Protein AF-A0A1F6F1V3-F1 (afdb_monomer)

Organism: NCBI:txid1798522

pLDDT: mean 90.87, std 5.67, range [63.31, 96.56]

Structure (mmCIF, N/CA/C/O backbone):
data_AF-A0A1F6F1V3-F1
#
_entry.id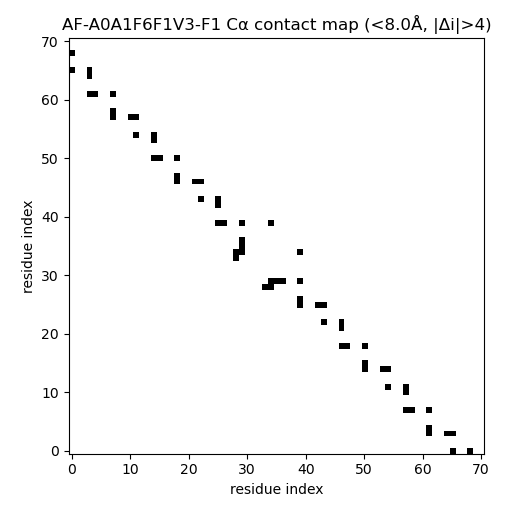   AF-A0A1F6F1V3-F1
#
loop_
_atom_site.group_PDB
_atom_site.id
_atom_site.type_symbol
_atom_site.label_atom_id
_atom_site.label_alt_id
_atom_site.label_comp_id
_atom_site.label_asym_id
_atom_site.label_entity_id
_atom_site.label_seq_id
_atom_site.pdbx_PDB_ins_code
_atom_site.Cartn_x
_atom_site.Cartn_y
_atom_site.Cartn_z
_atom_site.occupancy
_atom_site.B_iso_or_equiv
_atom_site.auth_seq_id
_atom_site.auth_comp_id
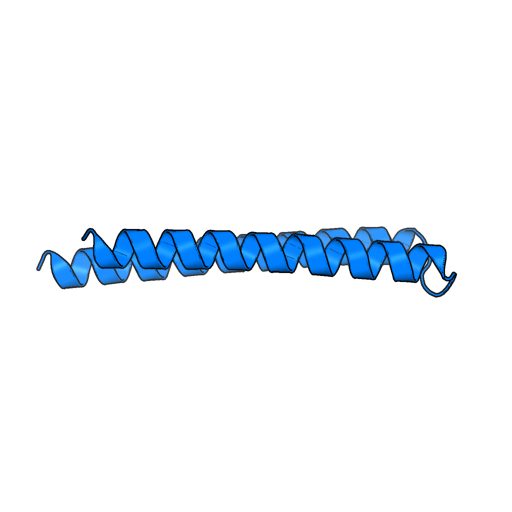_atom_site.auth_asym_id
_atom_site.auth_atom_id
_atom_site.pdbx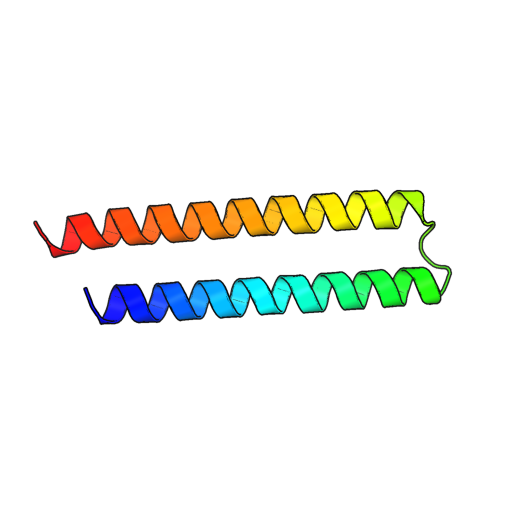_PDB_model_num
ATOM 1 N N . MET A 1 1 ? -12.021 0.678 22.975 1.00 75.50 1 MET A N 1
ATOM 2 C CA . MET A 1 1 ? -11.490 1.464 21.830 1.00 75.50 1 MET A CA 1
ATOM 3 C C . MET A 1 1 ? -9.996 1.260 21.566 1.00 75.50 1 MET A C 1
ATOM 5 O O . MET A 1 1 ? -9.667 1.027 20.412 1.00 75.50 1 MET A O 1
ATOM 9 N N . LYS A 1 2 ? -9.109 1.294 22.578 1.00 81.19 2 LYS A N 1
ATOM 10 C CA . LYS A 1 2 ? -7.639 1.196 22.410 1.00 81.19 2 LYS A CA 1
ATOM 11 C C . LYS A 1 2 ? -7.175 0.041 21.498 1.00 81.19 2 LYS A C 1
ATOM 13 O O . LYS A 1 2 ? -6.612 0.297 20.446 1.00 81.19 2 LYS A O 1
ATOM 18 N N . LEU A 1 3 ? -7.568 -1.200 21.806 1.00 86.88 3 LEU A N 1
ATOM 19 C CA . LEU A 1 3 ? -7.197 -2.383 21.010 1.00 86.88 3 LEU A CA 1
ATOM 20 C C . LEU A 1 3 ? -7.677 -2.334 19.545 1.00 86.88 3 LEU A C 1
ATOM 22 O O . LEU A 1 3 ? -6.982 -2.799 18.646 1.00 86.88 3 LEU A O 1
ATOM 26 N N . ALA A 1 4 ? -8.875 -1.797 19.290 1.00 84.56 4 ALA A N 1
ATOM 27 C CA . ALA A 1 4 ? -9.397 -1.666 17.929 1.00 84.56 4 ALA A CA 1
ATOM 28 C C . ALA A 1 4 ? -8.610 -0.615 17.127 1.00 84.56 4 ALA A C 1
ATOM 30 O O . ALA A 1 4 ? -8.361 -0.817 15.939 1.00 84.56 4 ALA A O 1
ATOM 31 N N . GLY A 1 5 ? -8.187 0.470 17.786 1.00 87.62 5 GLY A N 1
ATOM 32 C CA . GLY A 1 5 ? -7.306 1.481 17.201 1.00 87.62 5 GLY A CA 1
ATOM 33 C C . GLY A 1 5 ? -5.946 0.888 16.845 1.00 87.62 5 GLY A C 1
ATOM 34 O O . GLY A 1 5 ? -5.542 0.962 15.689 1.00 87.62 5 GLY A O 1
ATOM 35 N N . ASP A 1 6 ? -5.311 0.194 17.792 1.00 91.88 6 ASP A N 1
ATOM 36 C CA . ASP A 1 6 ? -3.993 -0.428 17.602 1.00 91.88 6 ASP A CA 1
ATOM 37 C C . ASP A 1 6 ? -3.989 -1.424 16.428 1.00 91.88 6 ASP A C 1
ATOM 39 O O . ASP A 1 6 ? -3.107 -1.383 15.568 1.00 91.88 6 ASP A O 1
ATOM 43 N N . LYS A 1 7 ? -5.019 -2.279 16.329 1.00 90.75 7 LYS A N 1
ATOM 44 C CA . LYS A 1 7 ? -5.173 -3.216 15.201 1.00 90.75 7 LYS A CA 1
ATOM 45 C C . LYS A 1 7 ? -5.384 -2.504 13.865 1.00 90.75 7 LYS A C 1
ATOM 47 O O . LYS A 1 7 ? -4.878 -2.960 12.842 1.00 90.75 7 LYS A O 1
ATOM 52 N N . THR A 1 8 ? -6.125 -1.397 13.862 1.00 90.81 8 THR A N 1
ATOM 53 C CA . THR A 1 8 ? -6.373 -0.613 12.644 1.00 90.81 8 THR A CA 1
ATOM 54 C C . THR A 1 8 ? -5.100 0.091 12.179 1.00 90.81 8 THR A C 1
ATOM 56 O O . THR A 1 8 ? -4.828 0.126 10.981 1.00 90.81 8 THR A O 1
ATOM 59 N N . GLU A 1 9 ? -4.282 0.606 13.101 1.00 92.31 9 GLU A N 1
ATOM 60 C CA . GLU A 1 9 ? -2.971 1.166 12.759 1.00 92.31 9 GLU A CA 1
ATOM 61 C C . GLU A 1 9 ? -2.019 0.101 12.218 1.00 92.31 9 GLU A C 1
ATOM 63 O O . GLU A 1 9 ? -1.427 0.315 11.161 1.00 92.31 9 GLU A O 1
ATOM 68 N N . GLN A 1 10 ? -1.930 -1.071 12.858 1.00 94.75 10 GLN A N 1
ATOM 69 C CA . GLN A 1 10 ? -1.139 -2.187 12.325 1.00 94.75 10 GLN A CA 1
ATOM 70 C C . GLN A 1 10 ? -1.574 -2.561 10.906 1.00 94.75 10 GLN A C 1
ATOM 72 O O . GLN A 1 10 ? -0.732 -2.648 10.017 1.00 94.75 10 GLN A O 1
ATOM 77 N N . ALA A 1 11 ? -2.880 -2.695 10.660 1.00 93.62 11 ALA A N 1
ATOM 78 C CA . ALA A 1 11 ? -3.392 -3.011 9.331 1.00 93.62 11 ALA A CA 1
ATOM 79 C C . ALA A 1 11 ? -3.024 -1.940 8.287 1.00 93.62 11 ALA A C 1
ATOM 81 O O . ALA A 1 11 ? -2.639 -2.276 7.167 1.00 93.62 11 ALA A O 1
ATOM 82 N N . LYS A 1 12 ? -3.070 -0.650 8.652 1.00 93.69 12 LYS A N 1
ATOM 83 C CA . LYS A 1 12 ? -2.631 0.449 7.775 1.00 93.69 12 LYS A CA 1
ATOM 84 C C . LYS A 1 12 ? -1.128 0.405 7.497 1.00 93.69 12 LYS A C 1
ATOM 86 O O . LYS A 1 12 ? -0.710 0.681 6.374 1.00 93.69 12 LYS A O 1
ATOM 91 N N . VAL A 1 13 ? -0.308 0.064 8.491 1.00 95.94 13 VAL A N 1
ATOM 92 C CA . VAL A 1 13 ? 1.143 -0.118 8.315 1.00 95.94 13 VAL A CA 1
ATOM 93 C C . VAL A 1 13 ? 1.426 -1.279 7.360 1.00 95.94 13 VAL A C 1
ATOM 95 O O . VAL A 1 13 ? 2.166 -1.095 6.395 1.00 95.94 13 VAL A O 1
ATOM 98 N N . THR A 1 14 ? 0.781 -2.430 7.556 1.00 95.25 14 THR A N 1
ATOM 99 C CA . THR A 1 14 ? 0.899 -3.594 6.664 1.00 95.25 14 THR A CA 1
ATOM 100 C C . THR A 1 14 ? 0.490 -3.251 5.231 1.00 95.25 14 THR A C 1
ATOM 102 O O . THR A 1 14 ? 1.216 -3.565 4.291 1.00 95.25 14 THR A O 1
ATOM 105 N N . LEU A 1 15 ? -0.620 -2.528 5.051 1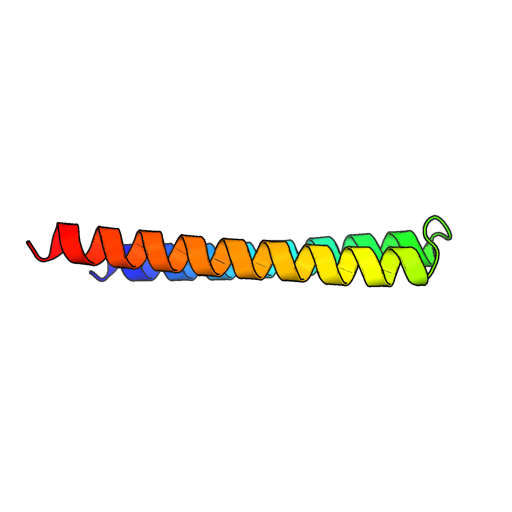.00 94.31 15 LEU A N 1
ATOM 106 C CA . LEU A 1 15 ? -1.080 -2.101 3.729 1.00 94.31 15 LEU A CA 1
ATOM 107 C C . LEU A 1 15 ? -0.059 -1.191 3.024 1.00 94.31 15 LEU A C 1
ATOM 109 O O . LEU A 1 15 ? 0.186 -1.342 1.828 1.00 94.31 15 LEU A O 1
ATOM 113 N N . ARG A 1 16 ? 0.588 -0.279 3.763 1.00 94.19 16 ARG A N 1
ATOM 114 C CA . ARG A 1 16 ? 1.681 0.545 3.220 1.00 94.19 16 ARG A CA 1
ATOM 115 C C . ARG A 1 16 ? 2.898 -0.290 2.828 1.00 94.19 16 ARG A C 1
ATOM 117 O O . ARG A 1 16 ? 3.487 0.011 1.795 1.00 94.19 16 ARG A O 1
ATOM 124 N N . SER A 1 17 ? 3.255 -1.312 3.608 1.00 95.75 17 SER A N 1
ATOM 125 C CA . SER A 1 17 ? 4.351 -2.228 3.259 1.00 95.75 17 SER A CA 1
ATOM 126 C C . SER A 1 17 ? 4.069 -2.920 1.928 1.00 95.75 17 SER A C 1
ATOM 128 O O . SER A 1 17 ? 4.865 -2.797 1.006 1.00 95.75 17 SER A O 1
ATOM 130 N N . HIS A 1 18 ? 2.880 -3.511 1.772 1.00 94.62 18 HIS A N 1
ATOM 131 C CA . HIS A 1 18 ? 2.494 -4.173 0.524 1.00 94.62 18 HIS A CA 1
ATOM 132 C C . HIS A 1 18 ? 2.503 -3.237 -0.685 1.00 94.62 18 HIS A C 1
ATOM 134 O O . HIS A 1 18 ? 2.896 -3.653 -1.772 1.00 94.62 18 HIS A O 1
ATOM 140 N N . ARG A 1 19 ? 2.111 -1.964 -0.515 1.00 95.69 19 ARG A N 1
ATOM 141 C CA . ARG A 1 19 ? 2.252 -0.968 -1.585 1.00 95.69 19 ARG A CA 1
ATOM 142 C C . ARG A 1 19 ? 3.711 -0.805 -1.998 1.00 95.69 19 ARG A C 1
ATOM 144 O O . ARG A 1 19 ? 4.001 -0.794 -3.187 1.00 95.69 19 ARG A O 1
ATOM 151 N N . THR A 1 20 ? 4.605 -0.624 -1.029 1.00 95.94 20 THR A N 1
ATOM 152 C CA . THR A 1 20 ? 6.037 -0.446 -1.288 1.00 95.94 20 THR A CA 1
ATOM 153 C C . THR A 1 20 ? 6.613 -1.665 -1.998 1.00 95.94 20 THR A C 1
ATOM 155 O O . THR A 1 20 ? 7.252 -1.499 -3.032 1.00 95.94 20 THR A O 1
ATOM 158 N N . ASP A 1 21 ? 6.309 -2.869 -1.514 1.00 96.19 21 ASP A N 1
ATOM 159 C CA . ASP A 1 21 ? 6.786 -4.123 -2.105 1.00 96.19 21 ASP A CA 1
ATOM 160 C C . ASP A 1 21 ? 6.287 -4.280 -3.551 1.00 96.19 21 ASP A C 1
ATOM 162 O O . ASP A 1 21 ? 7.056 -4.616 -4.451 1.00 96.19 21 ASP A O 1
ATOM 166 N N . ALA A 1 22 ? 5.010 -3.967 -3.806 1.00 94.75 22 ALA A N 1
ATOM 167 C CA . ALA A 1 22 ? 4.426 -4.020 -5.145 1.00 94.75 22 ALA A CA 1
ATOM 168 C C . ALA A 1 22 ? 5.069 -3.006 -6.104 1.00 94.75 22 ALA A C 1
ATOM 170 O O . ALA A 1 22 ? 5.345 -3.337 -7.256 1.00 94.75 22 ALA A O 1
ATOM 171 N N . LEU A 1 23 ? 5.338 -1.782 -5.637 1.00 94.00 23 LEU A N 1
ATOM 172 C CA . LEU A 1 23 ? 6.024 -0.765 -6.436 1.00 94.00 23 LEU A CA 1
ATOM 173 C C . LEU A 1 23 ? 7.470 -1.171 -6.747 1.00 94.00 23 LEU A C 1
ATOM 175 O O . LEU A 1 23 ? 7.903 -1.026 -7.886 1.00 94.00 23 LEU A O 1
ATOM 179 N N . GLN A 1 24 ? 8.194 -1.726 -5.773 1.00 95.00 24 GLN A N 1
ATOM 180 C CA . GLN A 1 24 ? 9.559 -2.218 -5.973 1.00 95.00 24 GLN A CA 1
ATOM 181 C C . GLN A 1 24 ? 9.608 -3.388 -6.961 1.00 95.00 24 GLN A C 1
ATOM 183 O O . GLN A 1 24 ? 10.463 -3.406 -7.845 1.00 95.00 24 GLN A O 1
ATOM 188 N N . ALA A 1 25 ? 8.680 -4.342 -6.848 1.00 92.81 25 ALA A N 1
ATOM 189 C CA . ALA A 1 25 ? 8.568 -5.456 -7.786 1.00 92.81 25 ALA A CA 1
ATOM 190 C C . ALA A 1 25 ? 8.279 -4.966 -9.214 1.00 92.81 25 ALA A C 1
ATOM 192 O O . ALA A 1 25 ? 8.860 -5.469 -10.175 1.00 92.81 25 ALA A O 1
ATOM 193 N N . LEU A 1 26 ? 7.425 -3.949 -9.345 1.00 91.94 26 LEU A N 1
ATOM 194 C CA . LEU A 1 26 ? 7.086 -3.351 -10.629 1.00 91.94 26 LEU A CA 1
ATO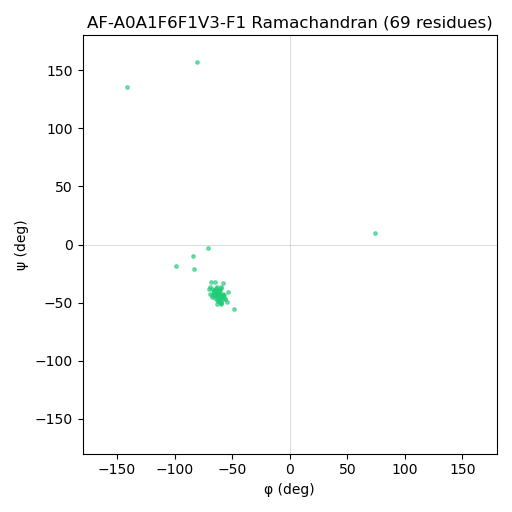M 195 C C . LEU A 1 26 ? 8.280 -2.618 -11.261 1.00 91.94 26 LEU A C 1
ATOM 197 O O . LEU A 1 26 ? 8.571 -2.818 -12.436 1.00 91.94 26 LEU A O 1
ATOM 201 N N . GLU A 1 27 ? 9.018 -1.825 -10.481 1.00 89.62 27 GLU A N 1
ATOM 202 C CA . GLU A 1 27 ? 10.246 -1.164 -10.947 1.00 89.62 27 GLU A CA 1
ATOM 203 C C . GLU A 1 27 ? 11.343 -2.167 -11.330 1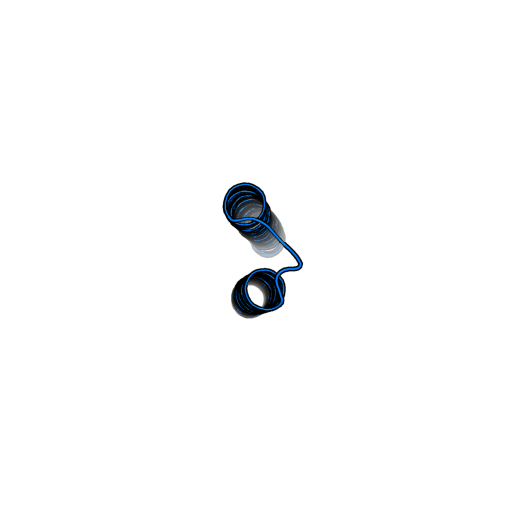.00 89.62 27 GLU A C 1
ATOM 205 O O . GLU A 1 27 ? 12.089 -1.946 -12.285 1.00 89.62 27 GLU A O 1
ATOM 210 N N . ALA A 1 28 ? 11.455 -3.284 -10.606 1.00 92.25 28 ALA A N 1
ATOM 211 C CA . ALA A 1 28 ? 12.381 -4.355 -10.955 1.00 92.25 28 ALA A CA 1
ATOM 212 C C . ALA A 1 28 ? 11.998 -5.025 -12.286 1.00 92.25 28 ALA A C 1
ATOM 214 O O . ALA A 1 28 ? 12.876 -5.285 -13.110 1.00 92.25 28 ALA A O 1
ATOM 215 N N . ALA A 1 29 ? 10.704 -5.260 -12.523 1.00 89.31 29 ALA A N 1
ATOM 216 C CA . ALA A 1 29 ? 10.211 -5.844 -13.768 1.00 89.31 29 ALA A CA 1
ATOM 217 C C . ALA A 1 29 ? 10.392 -4.909 -14.979 1.00 89.31 29 ALA A C 1
ATOM 219 O O . ALA A 1 29 ? 10.773 -5.369 -16.058 1.00 89.31 29 ALA A O 1
ATOM 220 N N . GLU A 1 30 ? 10.188 -3.603 -14.787 1.00 88.12 30 GLU A N 1
ATOM 221 C CA . GLU A 1 30 ? 10.480 -2.562 -15.781 1.00 88.12 30 GLU A CA 1
ATOM 222 C C . GLU A 1 30 ? 11.972 -2.563 -16.153 1.00 88.12 30 GLU A C 1
ATOM 224 O O . GLU A 1 30 ? 12.327 -2.661 -17.328 1.00 88.12 30 GLU A O 1
ATOM 229 N N . LYS A 1 31 ? 12.868 -2.561 -15.156 1.00 87.94 31 LYS A N 1
ATOM 230 C CA . LYS A 1 31 ? 14.327 -2.602 -15.378 1.00 87.94 31 LYS A CA 1
ATOM 231 C C . LYS A 1 31 ? 14.814 -3.892 -16.031 1.00 87.94 31 LYS A C 1
ATOM 233 O O . LYS A 1 31 ? 15.787 -3.860 -16.778 1.00 87.94 31 LYS A O 1
ATOM 238 N N . ALA A 1 32 ? 14.155 -5.017 -15.762 1.00 90.88 32 ALA A N 1
ATOM 239 C CA . ALA A 1 32 ? 14.457 -6.293 -16.405 1.00 90.88 32 ALA A CA 1
ATOM 240 C C . ALA A 1 32 ? 14.044 -6.330 -17.892 1.00 90.88 32 ALA A C 1
ATOM 242 O O . ALA A 1 32 ? 14.275 -7.336 -18.559 1.00 90.88 32 ALA A O 1
ATOM 243 N N . GLY A 1 33 ? 13.426 -5.260 -18.414 1.00 83.19 33 GLY A N 1
ATOM 244 C CA . GLY A 1 33 ? 12.929 -5.184 -19.788 1.00 83.19 33 GLY A CA 1
ATOM 245 C C . GLY A 1 33 ? 11.655 -5.999 -20.022 1.00 83.19 33 GLY A C 1
ATOM 246 O O . GLY A 1 33 ? 11.249 -6.181 -21.166 1.00 83.19 33 GLY A O 1
ATOM 247 N N . GLY A 1 34 ? 11.028 -6.502 -18.953 1.00 76.75 34 GLY A N 1
ATOM 248 C CA . GLY A 1 34 ? 9.812 -7.314 -19.018 1.00 76.75 34 GLY A CA 1
ATOM 249 C C . GLY A 1 34 ? 8.518 -6.499 -19.094 1.00 76.75 34 GLY A C 1
ATOM 250 O O . GLY A 1 34 ? 7.459 -7.076 -19.334 1.00 76.75 34 GLY A O 1
ATOM 251 N N . MET A 1 35 ? 8.579 -5.179 -18.889 1.00 80.31 35 MET A N 1
ATOM 252 C CA . MET A 1 35 ? 7.424 -4.275 -18.927 1.00 80.31 35 MET A CA 1
ATOM 253 C C . MET A 1 35 ? 7.783 -2.945 -19.593 1.00 80.31 35 MET A C 1
ATOM 255 O O . MET A 1 35 ? 8.822 -2.362 -19.299 1.00 80.31 35 MET A O 1
ATOM 259 N N . GLY A 1 36 ? 6.905 -2.460 -20.474 1.00 88.75 36 GLY A N 1
ATOM 260 C CA . GLY A 1 36 ? 7.015 -1.122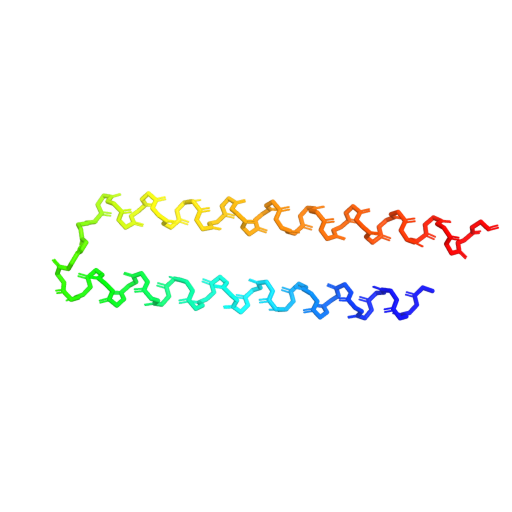 -21.064 1.00 88.75 36 GLY A CA 1
ATOM 261 C C . GLY A 1 36 ? 6.486 -0.026 -20.131 1.00 88.75 36 GLY A C 1
ATOM 262 O O . GLY A 1 36 ? 5.641 -0.291 -19.276 1.00 88.75 36 GLY A O 1
ATOM 263 N N . GLU A 1 37 ? 6.938 1.219 -20.327 1.00 86.75 37 GLU A N 1
ATOM 264 C CA . GLU A 1 37 ? 6.569 2.367 -19.476 1.00 86.75 37 GLU A CA 1
ATOM 265 C C . GLU A 1 37 ? 5.054 2.572 -19.320 1.00 86.75 37 GLU A C 1
ATOM 267 O O . GLU A 1 37 ? 4.584 2.907 -18.231 1.00 86.75 37 GLU A O 1
ATOM 272 N N . ASP A 1 38 ? 4.283 2.402 -20.397 1.00 90.62 38 ASP A N 1
ATOM 273 C CA . ASP A 1 38 ? 2.834 2.632 -20.381 1.00 90.62 38 ASP A CA 1
ATOM 274 C C . ASP A 1 38 ? 2.113 1.625 -19.481 1.00 90.62 38 ASP A C 1
ATOM 276 O O . ASP A 1 38 ? 1.239 1.993 -18.690 1.00 90.62 38 ASP A O 1
ATOM 280 N N . GLU A 1 39 ? 2.538 0.362 -19.536 1.00 90.56 39 GLU A N 1
ATOM 281 C CA . GLU A 1 39 ? 1.999 -0.697 -18.689 1.00 90.56 39 GLU A CA 1
ATOM 282 C C . GLU A 1 39 ? 2.408 -0.485 -17.228 1.00 90.56 39 GLU A C 1
ATOM 284 O O . GLU A 1 39 ? 1.570 -0.555 -16.328 1.00 90.56 39 GLU A O 1
ATOM 289 N N . THR A 1 40 ? 3.664 -0.103 -16.982 1.00 90.00 40 THR A N 1
ATOM 290 C CA . THR A 1 40 ? 4.137 0.265 -15.644 1.00 90.00 40 THR A CA 1
ATOM 291 C C . THR A 1 40 ? 3.317 1.414 -15.054 1.00 90.00 40 THR A C 1
ATOM 293 O O . THR A 1 40 ? 2.887 1.345 -13.901 1.00 90.00 40 THR A O 1
ATOM 296 N N . LYS A 1 41 ? 3.050 2.477 -15.824 1.00 91.94 41 LYS A N 1
ATOM 297 C CA . LYS A 1 41 ? 2.227 3.613 -15.369 1.00 91.94 41 LYS A CA 1
ATOM 298 C C . LYS A 1 41 ? 0.796 3.177 -15.048 1.00 91.94 41 LYS A C 1
ATOM 300 O O . LYS A 1 41 ? 0.260 3.589 -14.015 1.00 91.94 41 LYS A O 1
ATOM 305 N N . ARG A 1 42 ? 0.197 2.312 -15.875 1.00 94.44 42 ARG A N 1
ATOM 306 C CA . ARG A 1 42 ? -1.136 1.740 -15.625 1.00 94.44 42 ARG A CA 1
ATOM 307 C C . ARG A 1 42 ? -1.166 0.950 -14.317 1.00 94.44 42 ARG A C 1
ATOM 309 O O . ARG A 1 42 ? -2.004 1.225 -13.457 1.00 94.44 42 ARG A O 1
ATOM 316 N N . LEU A 1 43 ? -0.214 0.037 -14.133 1.00 94.12 43 LEU A N 1
ATOM 317 C CA . LEU A 1 43 ? -0.117 -0.818 -12.949 1.00 94.12 43 LEU A CA 1
ATOM 318 C C . LEU A 1 43 ? 0.151 -0.013 -11.670 1.00 94.12 43 LEU A C 1
ATOM 320 O O . LEU A 1 43 ? -0.474 -0.283 -10.647 1.00 94.12 43 LEU A O 1
ATOM 324 N N . LYS A 1 44 ? 0.986 1.037 -11.717 1.00 92.62 44 LYS A N 1
ATOM 325 C CA . LYS A 1 44 ? 1.157 1.979 -10.588 1.00 92.62 44 LYS A CA 1
ATOM 326 C C . LYS A 1 44 ? -0.177 2.609 -10.178 1.00 92.62 44 LYS A C 1
ATOM 328 O O . LYS A 1 44 ? -0.484 2.689 -8.987 1.00 92.62 44 LYS A O 1
ATOM 333 N N . GLY A 1 45 ? -0.990 3.019 -11.153 1.00 95.56 45 GLY A N 1
ATOM 334 C CA . GLY A 1 45 ? -2.329 3.556 -10.908 1.00 95.56 45 GLY A CA 1
ATOM 335 C C . GLY A 1 45 ? -3.285 2.531 -10.289 1.00 95.56 45 GLY A C 1
ATOM 336 O O . GLY A 1 45 ? -4.051 2.865 -9.384 1.00 95.56 45 GLY A O 1
ATOM 337 N N . GLU A 1 46 ? -3.233 1.277 -10.735 1.00 95.69 46 GLU A N 1
ATOM 338 C CA . GLU A 1 46 ? -4.045 0.187 -10.178 1.00 95.69 46 GLU A CA 1
ATOM 339 C C . GLU A 1 46 ? -3.638 -0.177 -8.749 1.00 95.69 46 GLU A C 1
ATOM 341 O O . GLU A 1 46 ? -4.509 -0.292 -7.884 1.00 95.69 46 GLU A O 1
ATOM 346 N N . ILE A 1 47 ? -2.332 -0.260 -8.470 1.00 94.88 47 ILE A N 1
ATOM 347 C CA . ILE A 1 47 ? -1.804 -0.445 -7.112 1.00 94.88 47 ILE A CA 1
ATOM 348 C C . ILE A 1 47 ? -2.362 0.645 -6.196 1.00 94.88 47 ILE A C 1
ATOM 350 O O . ILE A 1 47 ? -2.911 0.338 -5.140 1.00 94.88 47 ILE A O 1
ATOM 354 N N . GLN A 1 48 ? -2.292 1.914 -6.607 1.00 93.56 48 GLN A N 1
ATOM 355 C CA . GLN A 1 48 ? -2.794 3.017 -5.789 1.00 93.56 48 GLN A CA 1
ATOM 356 C C . GLN A 1 48 ? -4.303 2.892 -5.516 1.00 93.56 48 GLN A C 1
ATOM 358 O O . GLN A 1 48 ? -4.720 2.997 -4.363 1.00 93.56 48 GLN A O 1
ATOM 363 N N . LYS A 1 49 ? -5.113 2.559 -6.533 1.00 96.56 49 LYS A N 1
ATOM 364 C CA . LYS A 1 49 ? -6.560 2.325 -6.362 1.00 96.56 49 LYS A CA 1
ATOM 365 C C . LYS A 1 49 ? -6.863 1.212 -5.355 1.00 96.56 49 LYS A C 1
ATOM 367 O O . LYS A 1 49 ? -7.765 1.368 -4.532 1.00 96.56 49 LYS A O 1
ATOM 372 N N . LEU A 1 50 ? -6.125 0.101 -5.402 1.00 95.56 50 LEU A N 1
ATOM 373 C CA . LEU A 1 50 ? -6.301 -1.017 -4.468 1.00 95.56 50 LEU A CA 1
ATOM 374 C C . LEU A 1 50 ? -5.950 -0.618 -3.031 1.00 95.56 50 LEU A C 1
ATOM 376 O O . LEU A 1 50 ? -6.673 -0.968 -2.097 1.00 95.56 50 LEU A O 1
ATOM 380 N N . ILE A 1 51 ? -4.880 0.157 -2.850 1.00 94.25 51 ILE A N 1
ATOM 381 C CA . ILE A 1 51 ? -4.478 0.667 -1.535 1.00 94.25 51 ILE A CA 1
ATOM 382 C C . ILE A 1 51 ? -5.520 1.637 -0.974 1.00 94.25 51 ILE A C 1
ATOM 384 O O . ILE A 1 51 ? -5.879 1.535 0.201 1.00 94.25 51 ILE A O 1
ATOM 388 N N . ASP A 1 52 ? -6.055 2.538 -1.794 1.00 94.94 52 ASP A N 1
ATOM 389 C CA . ASP A 1 52 ? -7.096 3.475 -1.365 1.00 94.94 52 ASP A CA 1
ATOM 390 C C . ASP A 1 52 ? -8.390 2.742 -0.987 1.00 94.94 52 ASP A C 1
ATOM 392 O O . ASP A 1 52 ? -8.997 3.026 0.050 1.00 94.94 52 ASP A O 1
ATOM 396 N N . ALA A 1 53 ? -8.779 1.730 -1.770 1.00 96.06 53 ALA A N 1
ATOM 397 C CA . ALA A 1 53 ? -9.906 0.862 -1.444 1.00 96.06 53 ALA A CA 1
ATOM 398 C C . ALA A 1 53 ? -9.684 0.101 -0.124 1.00 96.06 53 ALA A C 1
ATOM 400 O O . ALA A 1 53 ? -10.582 0.064 0.722 1.00 96.06 53 ALA A O 1
ATOM 401 N N . GLY A 1 54 ? -8.483 -0.449 0.086 1.00 94.88 54 GLY A N 1
ATOM 402 C CA . GLY A 1 54 ? -8.099 -1.135 1.319 1.00 94.88 54 GLY A CA 1
ATOM 403 C C . GLY A 1 54 ? -8.159 -0.221 2.545 1.00 94.88 54 GLY A C 1
ATOM 404 O O . GLY A 1 54 ? -8.765 -0.581 3.554 1.00 94.88 54 GLY A O 1
ATOM 405 N N . ASN A 1 55 ? -7.618 0.997 2.447 1.00 93.25 55 ASN A N 1
ATOM 406 C CA . ASN A 1 55 ? -7.691 1.994 3.520 1.00 93.25 55 ASN A CA 1
ATOM 407 C C . ASN A 1 55 ? -9.140 2.357 3.865 1.00 93.25 55 ASN A C 1
ATOM 409 O O . ASN A 1 55 ? -9.514 2.375 5.040 1.00 93.25 55 ASN A O 1
ATOM 413 N N . ASN A 1 56 ? -9.977 2.595 2.854 1.00 95.69 56 ASN A N 1
ATOM 414 C CA . ASN A 1 56 ? -11.393 2.894 3.057 1.00 95.69 56 ASN A CA 1
ATOM 415 C C . ASN A 1 56 ? -12.138 1.728 3.722 1.00 95.69 56 ASN A C 1
ATOM 417 O O . ASN A 1 56 ? -12.974 1.950 4.602 1.00 95.69 56 ASN A O 1
ATOM 421 N N . ALA A 1 57 ? -11.832 0.486 3.341 1.00 94.88 57 ALA A N 1
ATOM 422 C CA . ALA A 1 57 ? -12.399 -0.699 3.975 1.00 94.88 57 ALA A CA 1
ATOM 423 C C . ALA A 1 57 ? -11.977 -0.813 5.450 1.00 94.88 57 ALA A C 1
ATOM 425 O O . ALA A 1 57 ? -12.831 -1.043 6.307 1.00 94.88 57 ALA A O 1
ATOM 426 N N . LEU A 1 58 ? -10.697 -0.578 5.765 1.00 93.19 58 LEU A N 1
ATOM 427 C CA . LEU A 1 58 ? -10.195 -0.577 7.143 1.00 93.19 58 LEU 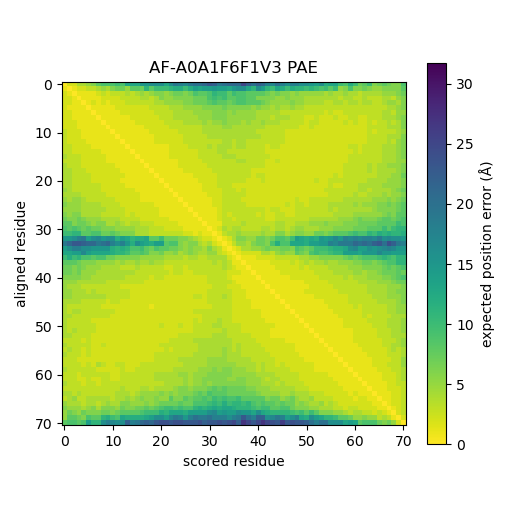A CA 1
ATOM 428 C C . LEU A 1 58 ? -10.900 0.472 8.008 1.00 93.19 58 LEU A C 1
ATOM 430 O O . LEU A 1 58 ? -11.322 0.153 9.119 1.00 93.19 58 LEU A O 1
ATOM 434 N N . MET A 1 59 ? -11.100 1.691 7.494 1.00 91.62 59 MET A N 1
ATOM 435 C CA . MET A 1 59 ? -11.842 2.730 8.219 1.00 91.62 59 MET A CA 1
ATOM 436 C C . MET A 1 59 ? -13.295 2.326 8.481 1.00 91.62 59 MET A C 1
ATOM 438 O O . MET A 1 59 ? -13.771 2.466 9.603 1.00 91.62 59 MET A O 1
ATOM 442 N N . LYS A 1 60 ? -13.993 1.759 7.488 1.00 94.12 60 LYS A N 1
ATOM 443 C CA . LYS A 1 60 ? -15.375 1.279 7.668 1.00 94.12 60 LYS A CA 1
ATOM 444 C C . LYS A 1 60 ? -15.473 0.186 8.733 1.00 94.12 60 LYS A C 1
ATOM 446 O O . LYS A 1 60 ? -16.394 0.202 9.547 1.00 94.12 60 LYS A O 1
ATOM 451 N N . VAL A 1 61 ? -14.530 -0.759 8.738 1.00 92.69 61 VAL A N 1
ATOM 452 C CA . VAL A 1 61 ? -14.474 -1.826 9.749 1.00 92.69 61 VAL A CA 1
ATOM 453 C C . VAL A 1 61 ? -14.209 -1.244 11.135 1.00 92.69 61 VAL A C 1
ATOM 455 O O . VAL A 1 61 ? -14.862 -1.654 12.096 1.00 92.69 61 VAL A O 1
ATOM 458 N N . PHE A 1 62 ? -13.293 -0.280 11.239 1.00 91.12 62 PHE A N 1
ATOM 459 C CA . PHE A 1 62 ? -12.995 0.397 12.495 1.00 91.12 62 PHE A CA 1
ATOM 460 C C . PHE A 1 62 ? -14.210 1.151 13.043 1.00 91.12 62 PHE A C 1
ATOM 462 O O . PHE A 1 62 ? -14.561 0.941 14.202 1.00 91.12 62 PHE A O 1
ATOM 469 N N . GLU A 1 63 ? -14.893 1.951 12.219 1.00 91.44 63 G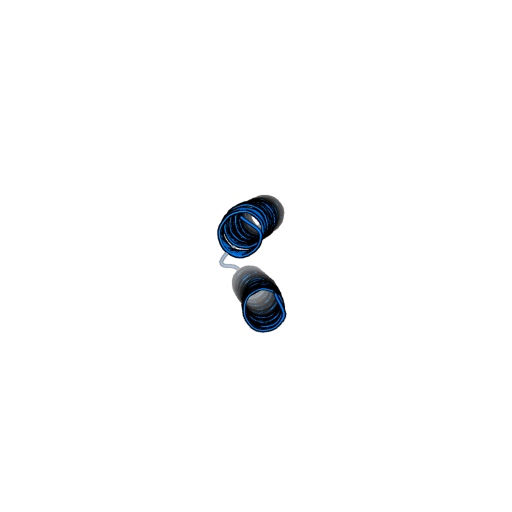LU A N 1
ATOM 470 C CA . GLU A 1 63 ? -16.096 2.686 12.633 1.00 91.44 63 GLU A CA 1
ATOM 471 C C . GLU A 1 63 ? -17.214 1.738 13.072 1.00 91.44 63 GLU A C 1
ATOM 473 O O . GLU A 1 63 ? -17.752 1.895 14.167 1.00 91.44 63 GLU A O 1
ATOM 478 N N . ARG A 1 64 ? -17.489 0.672 12.303 1.00 91.06 64 ARG A N 1
ATOM 479 C CA . ARG A 1 64 ? -18.463 -0.354 12.712 1.00 91.06 64 ARG A CA 1
ATOM 480 C C . ARG A 1 64 ? -18.105 -0.944 14.075 1.00 91.06 64 ARG A C 1
ATOM 482 O O . ARG A 1 64 ? -18.958 -1.040 14.954 1.00 91.06 64 ARG A O 1
ATOM 489 N N . LYS A 1 65 ? -16.832 -1.304 14.274 1.00 88.88 65 LYS A N 1
ATOM 490 C CA . LYS A 1 65 ? -16.385 -1.903 15.535 1.00 88.88 65 LYS A CA 1
ATOM 491 C C . LYS A 1 65 ? -16.430 -0.916 16.697 1.00 88.88 65 LYS A C 1
ATOM 493 O O . LYS A 1 65 ? -16.676 -1.314 17.831 1.00 88.88 65 LYS A O 1
ATOM 498 N N . LYS A 1 66 ? -16.196 0.365 16.429 1.00 88.12 66 LYS A N 1
ATOM 499 C CA . LYS A 1 66 ? -16.300 1.436 17.416 1.00 88.12 66 LYS A CA 1
ATOM 500 C C . LYS A 1 66 ? -17.744 1.605 17.889 1.00 88.12 66 LYS A C 1
ATOM 502 O O . LYS A 1 66 ? -17.951 1.687 19.097 1.00 88.12 66 LYS A O 1
ATOM 507 N N . THR A 1 67 ? -18.716 1.587 16.976 1.00 88.75 67 THR A N 1
ATOM 508 C CA . THR A 1 67 ? -20.148 1.615 17.315 1.00 88.75 67 THR A CA 1
ATOM 509 C C . THR A 1 67 ? -20.548 0.399 18.150 1.00 88.75 67 THR A C 1
ATOM 511 O O . THR A 1 67 ? -21.117 0.587 19.218 1.00 88.75 67 THR A O 1
ATOM 514 N N . GLU A 1 68 ? -20.165 -0.819 17.742 1.00 88.19 68 GLU A N 1
ATOM 515 C CA . GLU A 1 68 ? -20.451 -2.059 18.494 1.00 88.19 68 GLU A CA 1
ATOM 516 C C . GLU A 1 68 ? -19.893 -2.058 19.928 1.00 88.19 68 GLU A C 1
ATOM 518 O O . GLU A 1 68 ? -20.464 -2.692 20.800 1.00 88.19 68 GLU A O 1
ATOM 523 N N . ILE A 1 69 ? -18.746 -1.409 20.170 1.00 84.81 69 ILE A N 1
ATOM 524 C CA . ILE A 1 69 ? -18.105 -1.363 21.500 1.00 84.81 69 ILE A CA 1
ATOM 525 C C . ILE A 1 69 ? -18.708 -0.268 22.397 1.00 84.81 69 ILE A C 1
ATOM 527 O O . ILE A 1 69 ? -18.506 -0.296 23.608 1.00 84.81 69 ILE A O 1
ATOM 531 N N . THR A 1 70 ? -19.357 0.738 21.806 1.00 80.94 70 THR A N 1
ATOM 532 C CA . THR A 1 70 ? -19.884 1.906 22.536 1.00 80.94 70 THR A CA 1
ATOM 533 C C . THR A 1 70 ? -21.383 1.778 22.835 1.00 80.94 70 THR A C 1
ATOM 535 O O . THR A 1 70 ? -21.875 2.495 23.703 1.00 80.94 70 THR A O 1
ATOM 538 N N . GLN A 1 71 ? -22.094 0.895 22.123 1.00 63.31 71 GLN A N 1
ATOM 539 C CA . GLN A 1 71 ? -23.436 0.420 22.489 1.00 63.31 71 GLN A CA 1
ATOM 540 C C . GLN A 1 71 ? -23.371 -0.562 23.658 1.00 63.31 71 GLN A C 1
ATOM 542 O O . GLN A 1 71 ? -24.333 -0.543 24.455 1.00 63.31 71 GLN A O 1
#

Solvent-accessible surface area (backbone atoms only — not comparable to full-atom values): 3984 Å² total; per-residue (Å²): 110,68,71,60,51,54,53,51,50,50,52,53,53,52,51,52,50,53,51,52,53,51,51,52,54,49,54,50,37,39,73,70,69,77,43,56,71,70,57,51,54,51,51,54,54,49,52,50,52,53,50,54,52,50,53,52,51,52,51,54,54,48,53,54,52,50,52,69,73,73,108

Foldseek 3Di:
DVVLVVVLVVQLVVLVVVLVVQLVVLVVCVVVVNDDPVVSVVVNVVSVVVSVVSNVVSVVVSVVVVVVVVD

Mean predicted aligned error: 4.23 Å

Nearest PDB structures (foldseek):
  6o35-assembly1_B-2  TM=8.823E-01  e=4.736E-01  synthetic construct
  6o35-assembly1_A  TM=8.876E-01  e=6.183E-01  synthetic construct
  6o35-assembly1_C-2  TM=8.789E-01  e=9.222E-01  synthetic construct

Radius of gyration: 16.45 Å; Cα contacts (8 Å, |Δi|>4): 33; chains: 1; bounding box: 38×11×44 Å

Secondary structure (DSSP, 8-state):
-HHHHHHHHHHHHHHHHHHHHHHHHHHHHHHTTSS-HHHHHHHHHHHHHHHHHHHHHHHHHHHHHHHHHH-

InterPro domains:
  IPR023584 Ribosome recycling factor domain [PF01765] (2-69)
  IPR036191 RRF superfamily [G3DSA:1.10.132.20] (1-71)
  IPR036191 RRF superfamily [SSF55194] (2-70)

Sequence (71 aa):
MKLAGDKTEQAKVTLRSHRTDALQALEAAEKAGGMGEDETKRLKGEIQKLIDAGNNALMKVFERKKTEITQ